Protein AF-A0A925AEP4-F1 (afdb_monomer_lite)

Structure (mmCIF, N/CA/C/O backbone):
data_AF-A0A925AEP4-F1
#
_entry.id   AF-A0A925AEP4-F1
#
loop_
_atom_site.group_PDB
_atom_site.id
_atom_site.type_symbol
_atom_site.label_atom_id
_atom_site.label_alt_id
_atom_site.label_comp_id
_atom_site.label_asym_id
_atom_site.label_entity_id
_atom_site.label_seq_id
_atom_site.pdbx_PDB_ins_code
_atom_site.Cartn_x
_atom_site.Cartn_y
_atom_site.Cartn_z
_atom_site.occupancy
_atom_site.B_iso_or_equiv
_atom_site.auth_seq_id
_atom_site.auth_comp_id
_atom_site.auth_asym_id
_atom_site.auth_atom_id
_atom_site.pdbx_PDB_model_num
ATOM 1 N N . MET A 1 1 ? 17.351 14.033 43.322 1.00 38.12 1 MET A N 1
ATOM 2 C CA . MET A 1 1 ? 16.034 13.829 42.672 1.00 38.12 1 MET A CA 1
ATOM 3 C C . MET A 1 1 ? 16.290 13.535 41.195 1.00 38.12 1 MET A C 1
ATOM 5 O O . MET A 1 1 ? 16.872 14.378 40.540 1.00 38.12 1 MET A O 1
ATOM 9 N N . SER A 1 2 ? 16.235 12.259 40.784 1.00 40.34 2 SER A N 1
ATOM 10 C CA . SER A 1 2 ? 15.109 11.625 40.045 1.00 40.34 2 SER A CA 1
ATOM 11 C C . SER A 1 2 ? 15.114 12.031 38.554 1.00 40.34 2 SER A C 1
ATOM 13 O O . SER A 1 2 ? 15.121 13.216 38.277 1.00 40.34 2 SER A O 1
ATOM 15 N N . SER A 1 3 ? 15.102 11.186 37.520 1.00 42.41 3 SER A N 1
ATOM 16 C CA . SER A 1 3 ? 14.969 9.736 37.379 1.00 42.41 3 SER A CA 1
ATOM 17 C C . SER A 1 3 ? 15.361 9.338 35.941 1.00 42.41 3 SER A C 1
ATOM 19 O O . SER A 1 3 ? 15.107 10.060 34.978 1.00 42.41 3 SER A O 1
ATOM 21 N N . ALA A 1 4 ? 15.976 8.163 35.847 1.00 46.09 4 ALA A N 1
ATOM 22 C CA . ALA A 1 4 ? 16.205 7.284 34.707 1.00 46.09 4 ALA A CA 1
ATOM 23 C C . ALA A 1 4 ? 15.282 7.414 33.469 1.00 46.09 4 ALA A C 1
ATOM 25 O O . ALA A 1 4 ? 14.070 7.221 33.544 1.00 46.09 4 ALA A O 1
ATOM 26 N N . ARG A 1 5 ? 15.890 7.506 32.277 1.00 44.75 5 ARG A N 1
ATOM 27 C CA . ARG A 1 5 ? 15.287 7.032 31.016 1.00 44.75 5 ARG A CA 1
ATOM 28 C C . ARG A 1 5 ? 15.916 5.697 30.619 1.00 44.75 5 ARG A C 1
ATOM 30 O O . ARG A 1 5 ? 16.916 5.632 29.914 1.00 44.75 5 ARG A O 1
ATOM 37 N N . ARG A 1 6 ? 15.313 4.612 31.113 1.00 46.25 6 ARG A N 1
ATOM 38 C CA . ARG A 1 6 ? 15.586 3.234 30.679 1.00 46.25 6 ARG A CA 1
ATOM 39 C C . ARG A 1 6 ? 15.159 3.082 29.218 1.00 46.25 6 ARG A C 1
ATOM 41 O O . ARG A 1 6 ? 13.968 3.116 28.914 1.00 46.25 6 ARG A O 1
ATOM 48 N N . HIS A 1 7 ? 16.121 2.855 28.328 1.00 42.06 7 HIS A N 1
ATOM 49 C CA . HIS A 1 7 ? 15.865 2.358 26.978 1.00 42.06 7 HIS A CA 1
ATOM 50 C C . HIS A 1 7 ? 15.255 0.950 27.055 1.00 42.06 7 HIS A C 1
ATOM 52 O O . HIS A 1 7 ? 15.950 -0.052 27.219 1.00 42.06 7 HIS A O 1
ATOM 58 N N . SER A 1 8 ? 13.928 0.874 26.959 1.00 39.44 8 SER A N 1
ATOM 59 C CA . SER A 1 8 ? 13.192 -0.380 26.817 1.00 39.44 8 SER A CA 1
ATOM 60 C C . SER A 1 8 ? 13.306 -0.850 25.365 1.00 39.44 8 SER A C 1
ATOM 62 O O . SER A 1 8 ? 12.552 -0.421 24.497 1.00 39.44 8 SER A O 1
ATOM 64 N N . ARG A 1 9 ? 14.279 -1.728 25.096 1.00 50.41 9 ARG A N 1
ATOM 65 C CA . ARG A 1 9 ? 14.339 -2.536 23.870 1.00 50.41 9 ARG A CA 1
ATOM 66 C C . ARG A 1 9 ? 13.156 -3.508 23.885 1.00 50.41 9 ARG A C 1
ATOM 68 O O . ARG A 1 9 ? 13.259 -4.605 24.432 1.00 50.41 9 ARG A O 1
ATOM 75 N N . ARG A 1 10 ? 12.005 -3.088 23.354 1.00 46.09 10 ARG A N 1
ATOM 76 C CA . ARG A 1 10 ? 10.838 -3.962 23.192 1.00 46.09 10 ARG A CA 1
ATOM 77 C C . ARG A 1 10 ? 10.998 -4.757 21.903 1.00 46.09 10 ARG A C 1
ATOM 79 O O . ARG A 1 10 ? 11.126 -4.199 20.820 1.00 46.09 10 ARG A O 1
ATOM 86 N N . ARG A 1 11 ? 11.064 -6.073 22.075 1.00 45.12 11 ARG A N 1
ATOM 87 C CA . ARG A 1 11 ? 11.191 -7.084 21.029 1.00 45.12 11 ARG A CA 1
ATOM 88 C C . ARG A 1 11 ? 9.978 -6.984 20.096 1.00 45.12 11 ARG A C 1
ATOM 90 O O . ARG A 1 11 ? 8.845 -7.089 20.552 1.00 45.12 11 ARG A O 1
ATOM 97 N N . ILE A 1 12 ? 10.242 -6.734 18.818 1.00 43.78 12 ILE A N 1
ATOM 98 C CA . ILE A 1 12 ? 9.263 -6.693 17.729 1.00 43.78 12 ILE A CA 1
ATOM 99 C C . ILE A 1 12 ? 8.829 -8.137 17.461 1.00 43.78 12 ILE A C 1
ATOM 101 O O . ILE A 1 12 ? 9.664 -8.974 17.124 1.00 43.78 12 ILE A O 1
ATOM 105 N N . ALA A 1 13 ? 7.546 -8.444 17.637 1.00 36.31 13 ALA A N 1
ATOM 106 C CA . ALA A 1 13 ? 6.978 -9.719 17.218 1.00 36.31 13 ALA A CA 1
ATOM 107 C C . ALA A 1 13 ? 6.442 -9.559 15.789 1.00 36.31 13 ALA A C 1
ATOM 109 O O . ALA A 1 13 ? 5.470 -8.845 15.558 1.00 36.31 13 ALA A O 1
ATOM 110 N N . ILE A 1 14 ? 7.120 -10.187 14.829 1.00 38.53 14 ILE A N 1
ATOM 111 C CA . ILE A 1 14 ? 6.710 -10.263 13.425 1.00 38.53 14 ILE A CA 1
ATOM 112 C C . ILE A 1 14 ? 5.768 -11.461 13.308 1.00 38.53 14 ILE A C 1
ATOM 114 O O . ILE A 1 14 ? 6.200 -12.597 13.482 1.00 38.53 14 ILE A O 1
ATOM 118 N N . VAL A 1 15 ? 4.489 -11.226 13.027 1.00 34.72 15 VAL A N 1
ATOM 119 C CA . VAL A 1 15 ? 3.548 -12.300 12.686 1.00 34.72 15 VAL A CA 1
ATOM 120 C C . VAL A 1 15 ? 3.400 -12.308 11.168 1.00 34.72 15 VAL A C 1
ATOM 122 O O . VAL A 1 15 ? 2.667 -11.503 10.602 1.00 34.72 15 VAL A O 1
ATOM 125 N N . ALA A 1 16 ? 4.151 -13.186 10.503 1.00 32.28 16 ALA A N 1
ATOM 126 C CA . ALA A 1 16 ? 4.017 -13.444 9.074 1.00 32.28 16 ALA A CA 1
ATOM 127 C C . ALA A 1 16 ? 3.004 -14.580 8.874 1.00 32.28 16 ALA A C 1
ATOM 129 O O . ALA A 1 16 ? 3.266 -15.719 9.255 1.00 32.28 16 ALA A O 1
ATOM 130 N N . VAL A 1 17 ? 1.842 -14.275 8.296 1.00 35.19 17 VAL A N 1
ATOM 131 C CA . VAL A 1 17 ? 0.866 -15.291 7.884 1.00 35.19 17 VAL A CA 1
ATOM 132 C C . VAL A 1 17 ? 1.109 -15.594 6.409 1.00 35.19 17 VAL A C 1
ATOM 134 O O . VAL A 1 17 ? 0.835 -14.766 5.543 1.00 35.19 17 VAL A O 1
ATOM 137 N N . LEU A 1 18 ? 1.674 -16.768 6.138 1.00 31.91 18 LEU A N 1
ATOM 138 C CA . LEU A 1 18 ? 1.908 -17.292 4.796 1.00 31.91 18 LEU A CA 1
ATOM 139 C C . LEU A 1 18 ? 0.671 -18.105 4.386 1.00 31.91 18 LEU A C 1
ATOM 141 O O . LEU A 1 18 ? 0.347 -19.090 5.045 1.00 31.91 18 LEU A O 1
ATOM 145 N N . VAL A 1 19 ? -0.035 -17.700 3.329 1.00 39.44 19 VAL A N 1
ATOM 146 C CA . VAL A 1 19 ? -1.166 -18.470 2.784 1.00 39.44 19 VAL A CA 1
ATOM 147 C C . VAL A 1 19 ? -0.759 -19.030 1.429 1.00 39.44 19 VAL A C 1
ATOM 149 O O . VAL A 1 19 ? -0.609 -18.295 0.456 1.00 39.44 19 VAL A O 1
ATOM 152 N N . THR A 1 20 ? -0.562 -20.344 1.380 1.00 44.22 20 THR A N 1
ATOM 153 C CA . THR A 1 20 ? -0.328 -21.104 0.153 1.00 44.22 20 THR A CA 1
ATOM 154 C C . THR A 1 20 ? -1.683 -21.506 -0.421 1.00 44.22 20 THR A C 1
ATOM 156 O O . THR A 1 20 ? -2.368 -22.348 0.154 1.00 44.22 20 THR A O 1
ATOM 159 N N . VAL A 1 21 ? -2.086 -20.919 -1.548 1.00 49.00 21 VAL A N 1
ATOM 160 C CA . VAL A 1 21 ? -3.230 -21.422 -2.321 1.00 49.00 21 VAL A CA 1
ATOM 161 C C . VAL A 1 21 ? -2.677 -22.244 -3.476 1.00 49.00 21 VAL A C 1
ATOM 163 O O . VAL A 1 21 ? -2.202 -21.706 -4.471 1.00 49.00 21 VAL A O 1
ATOM 166 N N . GLY A 1 22 ? -2.702 -23.563 -3.306 1.00 37.97 22 GLY A N 1
ATOM 167 C CA . GLY A 1 22 ? -2.602 -24.514 -4.403 1.00 37.97 22 GLY A CA 1
ATOM 168 C C . GLY A 1 22 ? -3.999 -24.914 -4.866 1.00 37.97 22 GLY A C 1
ATOM 169 O O . GLY A 1 22 ? -4.845 -25.198 -4.025 1.00 37.97 22 GLY A O 1
ATOM 170 N N . ALA A 1 23 ? -4.217 -24.924 -6.183 1.00 42.78 23 ALA A N 1
ATOM 171 C CA . ALA A 1 23 ? -5.075 -25.850 -6.935 1.00 42.78 23 ALA A CA 1
ATOM 172 C C . ALA A 1 23 ? -5.368 -25.267 -8.325 1.00 42.78 23 ALA A C 1
ATOM 174 O O . ALA A 1 23 ? -5.760 -24.109 -8.439 1.00 42.78 23 ALA A O 1
ATOM 175 N N . GLY A 1 24 ? -5.244 -26.085 -9.374 1.00 37.00 24 GLY A N 1
ATOM 176 C CA . GLY A 1 24 ? -5.823 -25.748 -10.676 1.00 37.00 24 GLY A CA 1
ATOM 177 C C . GLY A 1 24 ? -5.170 -26.418 -11.876 1.00 37.00 24 GLY A C 1
ATOM 178 O O . GLY A 1 24 ? -4.542 -25.752 -12.687 1.00 37.00 24 GLY A O 1
ATOM 179 N N . VAL A 1 25 ? -5.327 -27.736 -11.973 1.00 44.47 25 VAL A N 1
ATOM 180 C CA . VAL A 1 25 ? -4.988 -28.591 -13.121 1.00 44.47 25 VAL A CA 1
ATOM 181 C C . VAL A 1 25 ? -5.545 -28.010 -14.432 1.00 44.47 25 VAL A C 1
ATOM 183 O O . VAL A 1 25 ? -6.756 -27.863 -14.568 1.00 44.47 25 VAL A O 1
ATOM 186 N N . TYR A 1 26 ? -4.681 -27.729 -15.413 1.00 44.72 26 TYR A N 1
ATOM 187 C CA . TYR A 1 26 ? -5.089 -27.459 -16.797 1.00 44.72 26 TYR A CA 1
ATOM 188 C C . TYR A 1 26 ? -5.092 -28.777 -17.582 1.00 44.72 26 TYR A C 1
ATOM 190 O O . TYR A 1 26 ? -4.038 -29.358 -17.838 1.00 44.72 26 TYR A O 1
ATOM 198 N N . MET A 1 27 ? -6.281 -29.266 -17.942 1.00 45.16 27 MET A N 1
ATOM 199 C CA . MET A 1 27 ? -6.443 -30.386 -18.871 1.00 45.16 27 MET A CA 1
ATOM 200 C C . MET A 1 27 ? -6.146 -29.937 -20.306 1.00 45.16 27 MET A C 1
ATOM 202 O O . MET A 1 27 ? -6.678 -28.936 -20.783 1.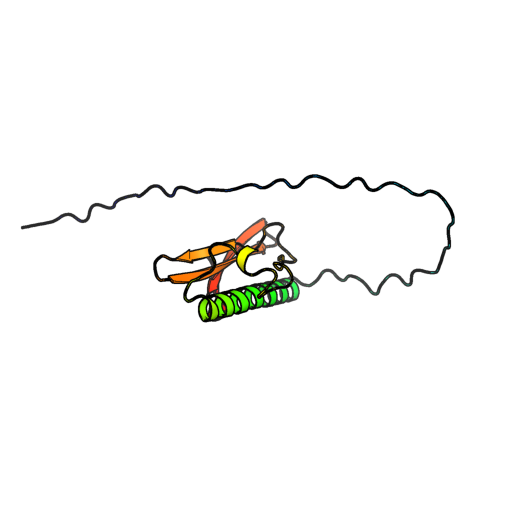00 45.16 27 MET A O 1
ATOM 206 N N . ALA A 1 28 ? -5.303 -30.708 -20.992 1.00 42.41 28 ALA A N 1
ATOM 207 C CA . ALA A 1 28 ? -4.997 -30.561 -22.405 1.00 42.41 28 ALA A CA 1
ATOM 208 C C . ALA A 1 28 ? -6.153 -31.096 -23.270 1.00 42.41 28 ALA A C 1
ATOM 210 O O . ALA A 1 28 ? -6.540 -32.255 -23.139 1.00 42.41 28 ALA A O 1
ATOM 211 N N . PHE A 1 29 ? -6.662 -30.269 -24.184 1.00 43.50 29 PHE A N 1
ATOM 212 C CA . PHE A 1 29 ? -7.483 -30.709 -25.313 1.00 43.50 29 PHE A CA 1
ATOM 213 C C . PHE A 1 29 ? -6.578 -30.869 -26.546 1.00 43.50 29 PHE A C 1
ATOM 215 O O . PHE A 1 29 ? -5.991 -29.878 -26.986 1.00 43.50 29 PHE A O 1
ATOM 222 N N . PRO A 1 30 ? -6.437 -32.075 -27.124 1.00 49.00 30 PRO A N 1
ATOM 223 C CA . PRO A 1 30 ? -5.752 -32.262 -28.390 1.00 49.00 30 PRO A CA 1
ATOM 224 C C . PRO A 1 30 ? -6.774 -32.211 -29.533 1.00 49.00 30 PRO A C 1
ATOM 226 O O . PRO A 1 30 ? -7.690 -33.028 -29.585 1.00 49.00 30 PRO A O 1
ATOM 229 N N . GLY A 1 31 ? -6.601 -31.290 -30.480 1.00 45.03 31 GLY A N 1
ATOM 230 C CA . GLY A 1 31 ? -7.251 -31.401 -31.788 1.00 45.03 31 GLY A CA 1
ATOM 231 C C . GLY A 1 31 ? -7.695 -30.081 -32.407 1.00 45.03 31 GLY A C 1
ATOM 232 O O . GLY A 1 31 ? -8.416 -29.314 -31.784 1.00 45.03 31 GLY A O 1
ATOM 233 N N . LEU A 1 32 ? -7.321 -29.918 -33.681 1.00 49.12 32 LEU A N 1
ATOM 234 C CA . LEU A 1 32 ? -7.679 -28.867 -34.645 1.00 49.12 32 LEU A CA 1
ATOM 235 C C . LEU A 1 32 ? -6.885 -27.560 -34.553 1.00 49.12 32 LEU A C 1
ATOM 237 O O . LEU A 1 32 ? -7.180 -26.636 -33.801 1.00 49.12 32 LEU A O 1
ATOM 241 N N . GLY A 1 33 ? -5.860 -27.504 -35.405 1.00 47.81 33 GLY A N 1
ATOM 242 C CA . GLY A 1 33 ? -5.079 -26.311 -35.666 1.00 47.81 33 GLY A CA 1
ATOM 243 C C . GLY A 1 33 ? -5.798 -25.307 -36.556 1.00 47.81 33 GLY A C 1
ATOM 244 O O . GLY A 1 33 ? -6.644 -25.667 -37.361 1.00 47.81 33 GLY A O 1
ATOM 245 N N . PHE A 1 34 ? -5.362 -24.057 -36.447 1.00 46.56 34 PHE A N 1
ATOM 246 C CA . PHE A 1 34 ? -5.379 -23.071 -37.518 1.00 46.56 34 PHE A CA 1
ATOM 247 C C . PHE A 1 34 ? -4.195 -22.128 -37.285 1.00 46.56 34 PHE A C 1
ATOM 249 O O . PHE A 1 34 ? -4.174 -21.348 -36.334 1.00 46.56 34 PHE A O 1
ATOM 256 N N . PHE A 1 35 ? -3.196 -22.215 -38.164 1.00 47.84 35 PHE A N 1
ATOM 257 C CA . PHE A 1 35 ? -2.181 -21.183 -38.355 1.00 47.84 35 PHE A CA 1
ATOM 258 C C . PHE A 1 35 ? -2.884 -19.933 -38.905 1.00 47.84 35 PHE A C 1
ATOM 260 O O . PHE A 1 35 ? -3.037 -19.771 -40.111 1.00 47.84 35 PHE A O 1
ATOM 267 N N . SER A 1 36 ? -3.356 -19.059 -38.020 1.00 48.25 36 SER A N 1
ATOM 268 C CA . SER A 1 36 ? -3.715 -17.688 -38.385 1.00 48.25 36 SER A CA 1
ATOM 269 C C . SER A 1 36 ? -2.555 -16.798 -37.983 1.00 48.25 36 SER A C 1
ATOM 271 O O . SER A 1 36 ? -2.173 -16.782 -36.815 1.00 48.25 36 SER A O 1
ATOM 273 N N . GLY A 1 37 ? -1.966 -16.117 -38.968 1.00 46.06 37 GLY A N 1
ATOM 274 C CA . GLY A 1 37 ? -0.773 -15.294 -38.816 1.00 46.06 37 GLY A CA 1
ATOM 275 C C . GLY A 1 37 ? -0.836 -14.425 -37.568 1.00 46.06 37 GLY A C 1
ATOM 276 O O . GLY A 1 37 ? -1.548 -13.420 -37.523 1.00 46.06 37 GLY A O 1
ATOM 277 N N . THR A 1 38 ? -0.054 -14.795 -36.559 1.00 48.16 38 THR A N 1
ATOM 278 C CA . THR A 1 38 ? 0.255 -13.880 -35.480 1.00 48.16 38 THR A CA 1
ATOM 279 C C . THR A 1 38 ? 1.123 -12.806 -36.113 1.00 48.16 38 THR A C 1
ATOM 281 O O . THR A 1 38 ? 2.327 -12.953 -36.308 1.00 48.16 38 THR A O 1
ATOM 284 N N . ARG A 1 39 ? 0.504 -11.669 -36.448 1.00 48.28 39 ARG A N 1
ATOM 285 C CA . ARG A 1 39 ? 1.211 -10.405 -36.262 1.00 48.28 39 ARG A CA 1
ATOM 286 C C . ARG A 1 39 ? 1.754 -10.514 -34.846 1.00 48.28 39 ARG A C 1
ATOM 288 O O . ARG A 1 39 ? 0.949 -10.543 -33.915 1.00 48.28 39 ARG A O 1
ATOM 295 N N . LEU A 1 40 ? 3.064 -10.712 -34.701 1.00 53.25 40 LEU A N 1
ATOM 296 C CA . LEU A 1 40 ? 3.711 -10.666 -33.398 1.00 53.25 40 LEU A CA 1
ATOM 297 C C . LEU A 1 40 ? 3.128 -9.426 -32.711 1.00 53.25 40 LEU A C 1
ATOM 299 O O . LEU A 1 40 ? 3.196 -8.348 -33.317 1.00 53.25 40 LEU A O 1
ATOM 303 N N . PRO A 1 41 ? 2.427 -9.566 -31.567 1.00 56.91 41 PRO A N 1
ATOM 304 C CA . PRO A 1 41 ? 1.836 -8.418 -30.907 1.00 56.91 41 PRO A CA 1
ATOM 305 C C . PRO A 1 41 ? 2.961 -7.411 -30.746 1.00 56.91 41 PRO A C 1
ATOM 307 O O . PRO A 1 41 ? 4.014 -7.771 -30.221 1.00 56.91 41 PRO A O 1
ATOM 310 N N . ARG A 1 42 ? 2.753 -6.218 -31.324 1.00 50.19 42 ARG A N 1
ATOM 311 C CA . ARG A 1 42 ? 3.674 -5.081 -31.318 1.00 50.19 42 ARG A CA 1
ATOM 312 C C . ARG A 1 42 ? 4.367 -5.064 -29.969 1.00 50.19 42 ARG A C 1
ATOM 314 O O . ARG A 1 42 ? 3.724 -4.725 -28.986 1.00 50.19 42 ARG A O 1
ATOM 321 N N . GLU A 1 43 ? 5.605 -5.544 -29.991 1.00 53.94 43 GLU A N 1
ATOM 322 C CA . GLU A 1 43 ? 6.537 -5.741 -28.890 1.00 53.94 43 GLU A CA 1
ATOM 323 C C . GLU A 1 43 ? 5.948 -5.413 -27.515 1.00 53.94 43 GLU A C 1
ATOM 325 O O . GLU A 1 43 ? 5.744 -4.241 -27.182 1.00 53.94 43 GLU A O 1
ATOM 330 N N . ALA A 1 44 ? 5.790 -6.431 -26.669 1.00 55.22 44 ALA A N 1
ATOM 331 C CA . ALA A 1 44 ? 5.893 -6.242 -25.230 1.00 55.22 44 ALA A CA 1
ATOM 332 C C . ALA A 1 44 ? 7.308 -5.713 -24.933 1.00 55.22 44 ALA A C 1
ATOM 334 O O . ALA A 1 44 ? 8.192 -6.455 -24.510 1.00 55.22 44 ALA A O 1
ATOM 335 N N . ARG A 1 45 ? 7.566 -4.439 -25.255 1.00 59.81 45 ARG A N 1
ATOM 336 C CA . ARG A 1 45 ? 8.818 -3.783 -24.910 1.00 59.81 45 ARG A CA 1
ATOM 337 C C . ARG A 1 45 ? 8.908 -3.878 -23.400 1.00 59.81 45 ARG A C 1
ATOM 339 O O . ARG A 1 45 ? 7.940 -3.479 -22.741 1.00 59.81 45 ARG A O 1
ATOM 346 N N . PRO A 1 46 ? 10.017 -4.392 -22.849 1.00 62.31 46 PRO A N 1
ATOM 347 C CA . PRO A 1 46 ? 10.210 -4.342 -21.414 1.00 62.31 46 PRO A CA 1
ATOM 348 C C . PRO A 1 46 ? 9.999 -2.889 -20.990 1.00 62.31 46 PRO A C 1
ATOM 350 O O . PRO A 1 46 ? 10.611 -1.976 -21.554 1.00 62.31 46 PRO A O 1
ATOM 353 N N . LEU A 1 47 ? 9.040 -2.664 -20.085 1.00 66.00 47 LEU A N 1
ATOM 354 C CA . LEU A 1 47 ? 8.780 -1.328 -19.565 1.00 66.00 47 LEU A CA 1
ATOM 355 C C . LEU A 1 47 ? 10.109 -0.786 -19.045 1.00 66.00 47 LEU A C 1
ATOM 357 O O . LEU A 1 47 ? 10.837 -1.498 -18.352 1.00 66.00 47 LEU A O 1
ATOM 361 N N . THR A 1 48 ? 10.442 0.452 -19.397 1.00 77.44 48 THR A N 1
ATOM 362 C CA . THR A 1 48 ? 11.630 1.086 -18.829 1.00 77.44 48 THR A CA 1
ATOM 363 C C . THR A 1 48 ? 11.483 1.126 -17.302 1.00 77.44 48 THR A C 1
ATOM 365 O O . THR A 1 48 ? 10.354 1.241 -16.809 1.00 77.44 48 THR A O 1
ATOM 368 N N . PRO A 1 49 ? 12.585 1.086 -16.531 1.00 75.12 49 PRO A N 1
ATOM 369 C CA . PRO A 1 49 ? 12.519 1.187 -15.070 1.00 75.12 49 PRO A CA 1
ATOM 370 C C . PRO A 1 49 ? 11.712 2.401 -14.580 1.00 75.12 49 PRO A C 1
ATOM 372 O O . PRO A 1 49 ? 11.044 2.341 -13.555 1.00 75.12 49 PRO A O 1
ATOM 375 N N . GLN A 1 50 ? 11.707 3.496 -15.345 1.00 78.25 50 GLN A N 1
ATOM 376 C CA . GLN A 1 50 ? 10.904 4.690 -15.065 1.00 78.25 50 GLN A CA 1
ATOM 377 C C . GLN A 1 50 ? 9.395 4.430 -15.168 1.00 78.25 50 GLN A C 1
ATOM 379 O O . GLN A 1 50 ? 8.673 4.703 -14.216 1.00 78.25 50 GLN A O 1
ATOM 384 N N . ARG A 1 51 ? 8.915 3.835 -16.268 1.00 78.50 51 ARG A N 1
ATOM 385 C CA . ARG A 1 51 ? 7.483 3.509 -16.415 1.00 78.50 51 ARG A CA 1
ATOM 386 C C . ARG A 1 51 ? 7.009 2.520 -15.363 1.00 78.50 51 ARG A C 1
ATOM 388 O O . ARG A 1 51 ? 5.928 2.645 -14.809 1.00 78.50 51 ARG A O 1
ATOM 395 N N . GLN A 1 52 ? 7.858 1.553 -15.053 1.00 75.75 52 GLN A N 1
ATOM 396 C CA . GLN A 1 52 ? 7.607 0.580 -14.004 1.00 75.75 52 GLN A CA 1
ATOM 397 C C . GLN A 1 52 ? 7.407 1.220 -12.616 1.00 75.75 52 GLN A C 1
ATOM 399 O O . GLN A 1 52 ? 6.540 0.788 -11.845 1.00 75.75 52 GLN A O 1
ATOM 404 N N . ARG A 1 53 ? 8.198 2.254 -12.297 1.00 77.19 53 ARG A N 1
ATOM 405 C CA . ARG A 1 53 ? 8.039 3.060 -11.077 1.00 77.19 53 ARG A CA 1
ATOM 406 C C . ARG A 1 53 ? 6.720 3.809 -11.083 1.00 77.19 53 ARG A C 1
ATOM 408 O O . ARG A 1 53 ? 5.975 3.700 -10.113 1.00 77.19 53 ARG A O 1
ATOM 415 N N . GLU A 1 54 ? 6.435 4.517 -12.173 1.00 82.69 54 GLU A N 1
ATOM 416 C CA . GLU A 1 54 ? 5.202 5.288 -12.349 1.00 82.69 54 GLU A CA 1
ATOM 417 C C . GLU A 1 54 ? 3.968 4.401 -12.162 1.00 82.69 54 GLU A C 1
ATOM 419 O O . GLU A 1 54 ? 3.097 4.718 -11.353 1.00 82.69 54 GLU A O 1
ATOM 424 N N . ASP A 1 55 ? 3.929 3.234 -12.807 1.00 83.62 55 ASP A N 1
ATOM 425 C CA . ASP A 1 55 ? 2.807 2.305 -12.672 1.00 83.62 55 ASP A CA 1
ATOM 426 C C . ASP A 1 55 ? 2.650 1.794 -11.235 1.00 83.62 55 ASP A C 1
ATOM 428 O O . ASP A 1 55 ? 1.535 1.689 -10.716 1.00 83.62 55 ASP A O 1
ATOM 432 N N . SER A 1 56 ? 3.761 1.484 -10.564 1.00 81.25 56 SER A N 1
ATOM 433 C CA . SER A 1 56 ? 3.735 1.037 -9.167 1.00 81.25 56 SER A CA 1
ATOM 434 C C . SER A 1 56 ? 3.222 2.136 -8.233 1.00 81.25 56 SER A C 1
ATOM 436 O O . SER A 1 56 ? 2.508 1.850 -7.272 1.00 81.25 56 SER A O 1
ATOM 438 N N . GLU A 1 57 ? 3.539 3.398 -8.521 1.00 82.94 57 GLU A N 1
ATOM 439 C CA . GLU A 1 57 ? 3.027 4.552 -7.780 1.00 82.94 57 GLU A CA 1
ATOM 440 C C . GLU A 1 57 ? 1.545 4.796 -8.032 1.00 82.94 57 GLU A C 1
ATOM 442 O O . GLU A 1 57 ? 0.797 5.008 -7.078 1.00 82.94 57 GLU A O 1
ATOM 447 N N . ILE A 1 58 ? 1.096 4.708 -9.284 1.00 87.56 58 ILE A N 1
ATOM 448 C CA . ILE A 1 58 ? -0.322 4.820 -9.643 1.00 87.56 58 ILE A CA 1
ATOM 449 C C . ILE A 1 58 ? -1.133 3.756 -8.896 1.00 87.56 58 ILE A C 1
ATOM 451 O O . ILE A 1 58 ? -2.152 4.063 -8.270 1.00 87.56 58 ILE A O 1
ATOM 455 N N . ARG A 1 59 ? -0.646 2.510 -8.886 1.00 88.69 59 ARG A N 1
ATOM 456 C CA . ARG A 1 59 ? -1.285 1.404 -8.163 1.00 88.69 59 ARG A CA 1
ATOM 457 C C . ARG A 1 59 ? -1.317 1.653 -6.658 1.00 88.69 59 ARG A C 1
ATOM 459 O O . ARG A 1 59 ? -2.388 1.553 -6.063 1.00 88.69 59 ARG A O 1
ATOM 466 N N . ALA A 1 60 ? -0.202 2.057 -6.048 1.00 86.94 60 ALA A N 1
ATOM 467 C CA . ALA A 1 60 ? -0.167 2.387 -4.622 1.00 86.94 60 ALA A CA 1
ATOM 468 C C . ALA A 1 60 ? -1.145 3.520 -4.252 1.00 86.94 60 ALA A C 1
ATOM 470 O O . ALA A 1 60 ? -1.862 3.418 -3.256 1.00 86.94 60 ALA A O 1
ATOM 471 N N . ARG A 1 61 ? -1.243 4.567 -5.084 1.00 88.50 61 ARG A N 1
ATOM 472 C CA . ARG A 1 61 ? -2.194 5.674 -4.888 1.00 88.50 61 ARG A CA 1
ATOM 473 C C . ARG A 1 61 ? -3.647 5.212 -4.955 1.00 88.50 61 ARG A C 1
ATOM 475 O O . ARG A 1 61 ? -4.454 5.670 -4.150 1.00 88.50 61 ARG A O 1
ATOM 482 N N . SER A 1 62 ? -3.981 4.283 -5.853 1.00 91.38 62 SER A N 1
ATOM 483 C CA . SER A 1 62 ? -5.336 3.715 -5.918 1.00 91.38 62 SER A CA 1
ATOM 484 C C . SER A 1 62 ? -5.718 2.978 -4.627 1.00 91.38 62 SER A C 1
ATOM 486 O O . SER A 1 62 ? -6.821 3.160 -4.111 1.00 91.38 62 SER A O 1
ATOM 488 N N . ILE A 1 63 ? -4.776 2.234 -4.035 1.00 90.88 63 ILE A N 1
ATOM 489 C CA . ILE A 1 63 ? -4.972 1.550 -2.750 1.00 90.88 63 ILE A CA 1
ATOM 490 C C . ILE A 1 63 ? -5.182 2.567 -1.619 1.00 90.88 63 ILE A C 1
ATOM 492 O O . ILE A 1 63 ? -6.105 2.419 -0.820 1.00 90.88 63 ILE A O 1
ATOM 496 N N . LEU A 1 64 ? -4.379 3.631 -1.566 1.00 90.38 64 LEU A N 1
ATOM 497 C CA . LEU A 1 64 ? -4.523 4.700 -0.568 1.00 90.38 64 LEU A CA 1
ATOM 498 C C . LEU A 1 64 ? -5.862 5.436 -0.685 1.00 90.38 64 LEU A C 1
ATOM 500 O O . LEU A 1 64 ? -6.506 5.712 0.329 1.00 90.38 64 LEU A O 1
ATOM 504 N N . ALA A 1 65 ? -6.317 5.704 -1.910 1.00 91.12 65 ALA A N 1
ATOM 505 C CA . ALA A 1 65 ? -7.632 6.287 -2.155 1.00 91.12 65 ALA A CA 1
ATOM 506 C C . ALA A 1 65 ? -8.755 5.379 -1.624 1.00 91.12 65 ALA A C 1
ATOM 508 O O . ALA A 1 65 ? -9.662 5.857 -0.939 1.00 91.12 65 ALA A O 1
ATOM 509 N N . ALA A 1 66 ? -8.657 4.067 -1.855 1.00 93.06 66 ALA A N 1
ATOM 510 C CA . ALA A 1 66 ? -9.600 3.089 -1.321 1.00 93.06 66 ALA A CA 1
ATOM 511 C C . ALA A 1 66 ? -9.572 3.021 0.217 1.00 93.06 66 ALA A C 1
ATOM 513 O O . ALA A 1 66 ? -10.627 2.978 0.847 1.00 93.06 66 ALA A O 1
ATOM 514 N N . ILE A 1 67 ? -8.391 3.096 0.842 1.00 91.31 67 ILE A N 1
ATOM 515 C CA . ILE A 1 67 ? -8.246 3.175 2.307 1.00 91.31 67 ILE A CA 1
ATOM 516 C C . ILE A 1 67 ? -8.931 4.427 2.861 1.00 91.31 67 ILE A C 1
ATOM 518 O O . ILE A 1 67 ? -9.653 4.347 3.859 1.00 91.31 67 ILE A O 1
ATOM 522 N N . ARG A 1 68 ? -8.739 5.583 2.215 1.00 91.00 68 ARG A N 1
ATOM 523 C CA . ARG A 1 68 ? -9.383 6.842 2.612 1.00 91.00 68 ARG A CA 1
ATOM 524 C C . ARG A 1 68 ? -10.905 6.739 2.494 1.00 91.00 68 ARG A C 1
ATOM 526 O O . ARG A 1 68 ? -11.611 7.122 3.423 1.00 91.00 68 ARG A O 1
ATOM 533 N N . ALA A 1 69 ? -11.410 6.159 1.406 1.00 92.75 69 ALA A N 1
ATOM 534 C CA . ALA A 1 69 ? -12.840 5.917 1.226 1.00 92.75 69 ALA A CA 1
ATOM 535 C C . ALA A 1 69 ? -13.410 4.963 2.295 1.00 92.75 69 ALA A C 1
ATOM 537 O O . ALA A 1 69 ? -14.457 5.250 2.877 1.00 92.75 69 ALA A O 1
ATOM 538 N N . TYR A 1 70 ? -12.690 3.884 2.619 1.00 93.56 70 TYR A N 1
ATOM 539 C CA . TYR A 1 70 ? -13.056 2.958 3.693 1.00 93.56 70 TYR A CA 1
ATOM 540 C C . TYR A 1 70 ? -13.134 3.672 5.046 1.00 93.56 70 TYR A C 1
ATOM 542 O O . TYR A 1 70 ? -14.133 3.549 5.759 1.00 93.56 70 TYR A O 1
ATOM 550 N N . LYS A 1 71 ? -12.116 4.473 5.384 1.00 91.50 71 LYS A N 1
ATOM 551 C CA . LYS A 1 71 ? -12.080 5.249 6.630 1.00 91.50 71 LYS A CA 1
ATOM 552 C C . LYS A 1 71 ? -13.254 6.217 6.724 1.00 91.50 71 LYS A C 1
ATOM 554 O O . LYS A 1 71 ? -13.901 6.269 7.764 1.00 91.50 71 LYS A O 1
ATOM 559 N N . ASN A 1 72 ? -13.557 6.933 5.644 1.00 92.56 72 ASN A N 1
ATOM 560 C CA . ASN A 1 72 ? -14.672 7.878 5.613 1.00 92.56 72 ASN A CA 1
ATOM 561 C C . ASN A 1 72 ? -16.025 7.179 5.799 1.00 92.56 72 ASN A C 1
ATOM 563 O O . ASN A 1 72 ? -16.904 7.724 6.459 1.00 92.56 72 ASN A O 1
ATOM 567 N N . ARG A 1 73 ? -16.191 5.964 5.260 1.00 94.62 73 ARG A N 1
ATOM 568 C CA . ARG A 1 73 ? -17.441 5.202 5.379 1.00 94.62 73 ARG A CA 1
ATOM 569 C C . ARG A 1 73 ? -17.622 4.538 6.744 1.00 94.62 73 ARG A C 1
ATOM 571 O O . ARG A 1 73 ? -18.738 4.485 7.248 1.00 94.62 73 ARG A O 1
ATOM 578 N N . HIS A 1 74 ? -16.552 3.993 7.319 1.00 93.38 74 HIS A N 1
ATOM 579 C CA . HIS A 1 74 ? -16.624 3.154 8.522 1.00 93.38 74 HIS A CA 1
ATOM 580 C C . HIS A 1 74 ? -16.103 3.834 9.795 1.00 93.38 74 HIS A C 1
ATOM 582 O O . HIS A 1 74 ? -16.170 3.239 10.868 1.00 93.38 74 HIS A O 1
ATOM 588 N N . GLY A 1 75 ? -15.531 5.036 9.689 1.00 92.44 75 GLY A N 1
ATOM 589 C CA . GLY A 1 75 ? -14.916 5.767 10.802 1.00 92.44 75 GLY A CA 1
ATOM 590 C C . GLY A 1 75 ? -13.597 5.168 11.309 1.00 92.44 75 GLY A C 1
ATOM 591 O O . GLY A 1 75 ? -13.017 5.681 12.262 1.00 92.44 75 GLY A O 1
ATOM 592 N N . LYS A 1 76 ? -13.101 4.091 10.690 1.00 90.94 76 LYS A N 1
ATOM 593 C CA . LYS A 1 76 ? -11.882 3.373 11.089 1.00 90.94 76 LYS A CA 1
ATOM 594 C C . LYS A 1 76 ? -11.084 2.914 9.877 1.00 90.94 76 LYS A C 1
ATOM 596 O O . LYS A 1 76 ? -11.652 2.681 8.814 1.00 90.94 76 LYS A O 1
ATOM 601 N N . LEU A 1 77 ? -9.773 2.760 10.044 1.00 90.50 77 LEU A N 1
ATOM 602 C CA . LEU A 1 77 ? -8.914 2.184 9.011 1.00 90.50 77 LEU A CA 1
ATOM 603 C C . LEU A 1 77 ? -9.231 0.693 8.790 1.00 90.50 77 LEU A C 1
ATOM 605 O O . LEU A 1 77 ? -9.668 0.014 9.727 1.00 90.50 77 LEU A O 1
ATOM 609 N N . PRO A 1 78 ? -9.026 0.169 7.569 1.00 89.81 78 PRO A N 1
ATOM 610 C CA . PRO A 1 78 ? -9.157 -1.258 7.315 1.00 89.81 78 PRO A CA 1
ATOM 611 C C . PRO A 1 78 ? -8.084 -2.027 8.092 1.00 89.81 78 PRO A C 1
ATOM 613 O O . PRO A 1 78 ? -6.968 -1.538 8.273 1.00 89.81 78 PRO A O 1
ATOM 616 N N . VAL A 1 79 ? -8.428 -3.236 8.543 1.00 87.25 79 VAL A N 1
ATOM 617 C CA . VAL A 1 79 ? -7.490 -4.139 9.239 1.00 87.25 79 VAL A CA 1
ATOM 618 C C . VAL A 1 79 ? -6.505 -4.759 8.245 1.00 87.25 79 VAL A C 1
ATOM 620 O O . VAL A 1 79 ? -5.345 -4.980 8.573 1.00 87.25 79 VAL A O 1
ATOM 623 N N . ALA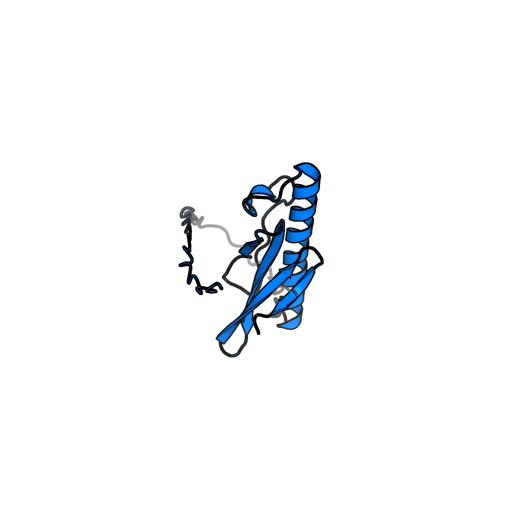 A 1 80 ? -6.958 -5.006 7.015 1.00 88.44 80 ALA A N 1
ATOM 624 C CA . ALA A 1 80 ? -6.157 -5.550 5.929 1.00 88.44 80 ALA A CA 1
ATOM 625 C C . ALA A 1 80 ? -6.612 -4.973 4.583 1.00 88.44 80 ALA A C 1
ATOM 627 O O . ALA A 1 80 ? -7.762 -4.556 4.437 1.00 88.44 80 ALA A O 1
ATOM 628 N N . LEU A 1 81 ? -5.737 -5.025 3.573 1.00 88.88 81 LEU A N 1
ATOM 629 C CA . LEU A 1 81 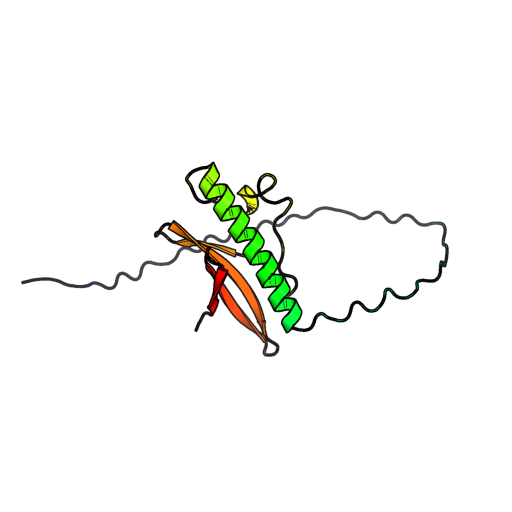? -6.079 -4.593 2.213 1.00 88.88 81 LEU A CA 1
ATOM 630 C C . LEU A 1 81 ? -7.272 -5.365 1.643 1.00 88.88 81 LEU A C 1
ATOM 632 O O . LEU A 1 81 ? -8.105 -4.769 0.974 1.00 88.88 81 LEU A O 1
ATOM 636 N N . ALA A 1 82 ? -7.418 -6.651 1.976 1.00 89.25 82 ALA A N 1
ATOM 637 C CA . ALA A 1 82 ? -8.547 -7.471 1.538 1.00 89.25 82 ALA A CA 1
ATOM 638 C C . ALA A 1 82 ? -9.918 -6.889 1.934 1.00 89.25 82 ALA A C 1
ATOM 640 O O . ALA A 1 82 ? -10.889 -7.096 1.218 1.00 89.25 82 ALA A O 1
ATOM 641 N N . SER A 1 83 ? -10.005 -6.107 3.018 1.00 90.56 83 SER A N 1
ATOM 642 C CA . SER A 1 83 ? -11.248 -5.435 3.430 1.00 90.56 83 SER A CA 1
ATOM 643 C C . SER A 1 83 ? -11.695 -4.325 2.471 1.00 90.56 83 SER A C 1
ATOM 645 O O . SER A 1 83 ? -12.817 -3.838 2.582 1.00 90.56 83 SER A O 1
ATOM 647 N N . LEU A 1 84 ? -10.827 -3.899 1.550 1.00 90.12 84 LEU A N 1
ATOM 648 C CA . LEU A 1 84 ? -11.153 -2.928 0.506 1.00 90.12 84 LEU A CA 1
ATOM 649 C C . LEU A 1 84 ? -11.908 -3.574 -0.660 1.00 90.12 84 LEU A C 1
ATOM 651 O O . LEU A 1 84 ? -12.593 -2.877 -1.402 1.00 90.12 84 LEU A O 1
ATOM 655 N N . VAL A 1 85 ? -11.800 -4.890 -0.825 1.00 92.31 85 VAL A N 1
ATOM 656 C CA . VAL A 1 85 ? -12.432 -5.642 -1.912 1.00 92.31 85 VAL A CA 1
ATOM 657 C C . VAL A 1 85 ? -13.717 -6.300 -1.398 1.00 92.31 85 VAL A C 1
ATOM 659 O O . VAL A 1 85 ? -13.748 -6.768 -0.260 1.00 92.31 85 VAL A O 1
ATOM 662 N N . PRO A 1 86 ? -14.796 -6.361 -2.200 1.00 93.62 86 PRO A N 1
ATOM 663 C CA . PRO A 1 86 ? -14.952 -5.779 -3.541 1.00 93.62 86 PRO A CA 1
ATOM 664 C C . PRO A 1 86 ? -15.458 -4.326 -3.529 1.00 93.62 86 PRO A C 1
ATOM 666 O O . PRO A 1 86 ? -15.686 -3.727 -4.574 1.00 93.62 86 PRO A O 1
ATOM 669 N N . GLN A 1 87 ? -15.719 -3.766 -2.346 1.00 92.88 87 GLN A N 1
ATOM 670 C CA . GLN A 1 87 ? -16.546 -2.567 -2.217 1.00 92.88 87 GLN A CA 1
ATOM 671 C C . GLN A 1 87 ? -15.845 -1.261 -2.627 1.00 92.88 87 GLN A C 1
ATOM 673 O O . GLN A 1 87 ? -16.509 -0.345 -3.105 1.00 92.88 87 GLN A O 1
ATOM 678 N N . PHE A 1 88 ? -14.534 -1.159 -2.417 1.00 91.62 88 PHE A N 1
ATOM 679 C CA . PHE A 1 88 ? -13.722 0.022 -2.734 1.00 91.62 88 PHE A CA 1
ATOM 680 C C . PHE A 1 88 ? -12.723 -0.240 -3.865 1.00 91.62 88 PHE A C 1
ATOM 682 O O . PHE A 1 88 ? -12.278 0.702 -4.515 1.00 91.62 88 PHE A O 1
ATOM 689 N N . LEU A 1 89 ? -12.379 -1.507 -4.104 1.00 91.44 89 LEU A N 1
ATOM 690 C CA . LEU A 1 89 ? -11.544 -1.965 -5.211 1.00 91.44 89 LEU A CA 1
ATOM 691 C C . LEU A 1 89 ? -12.107 -3.273 -5.783 1.00 91.44 89 LEU A C 1
ATOM 693 O O . LEU A 1 89 ? -12.571 -4.103 -5.001 1.00 91.44 89 LEU A O 1
ATOM 697 N N . PRO A 1 90 ? -12.019 -3.501 -7.106 1.00 90.69 90 PRO A N 1
ATOM 698 C CA . PRO A 1 90 ? -12.406 -4.779 -7.703 1.00 90.69 90 PRO A CA 1
ATOM 699 C C . PRO A 1 90 ? -11.455 -5.913 -7.294 1.00 90.69 90 PRO A C 1
ATOM 701 O O . PRO A 1 90 ? -11.889 -7.029 -7.031 1.00 90.69 90 PRO A O 1
ATOM 704 N N . GLU A 1 91 ? -10.162 -5.608 -7.194 1.00 91.19 91 GLU A N 1
ATOM 705 C CA . GLU A 1 91 ? -9.097 -6.503 -6.750 1.00 91.19 91 GLU A CA 1
ATOM 706 C C . GLU A 1 91 ? -7.953 -5.681 -6.139 1.00 91.19 91 GLU A C 1
ATOM 708 O O . GLU A 1 91 ? -7.886 -4.464 -6.333 1.00 91.19 91 GLU A O 1
ATOM 713 N N . ILE A 1 92 ? -7.046 -6.326 -5.399 1.00 88.44 92 ILE A N 1
ATOM 714 C CA . ILE A 1 92 ? -5.857 -5.649 -4.866 1.00 88.44 92 ILE A CA 1
ATOM 715 C C . ILE A 1 92 ? -4.791 -5.575 -5.964 1.00 88.44 92 ILE A C 1
ATOM 717 O O . ILE A 1 92 ? -4.307 -6.624 -6.393 1.00 88.44 92 ILE A O 1
ATOM 721 N N . PRO A 1 93 ? -4.375 -4.370 -6.398 1.00 87.75 93 PRO A N 1
ATOM 722 C CA . PRO A 1 93 ? -3.336 -4.229 -7.406 1.00 87.75 93 PRO A CA 1
ATOM 723 C C . PRO A 1 93 ? -2.029 -4.873 -6.944 1.00 87.75 93 PRO A C 1
ATOM 725 O O . PRO A 1 93 ? -1.588 -4.648 -5.819 1.00 87.75 93 PRO A O 1
ATOM 728 N N . SER A 1 94 ? -1.364 -5.612 -7.827 1.00 83.31 94 SER A N 1
ATOM 729 C CA . SER A 1 94 ? 0.010 -6.078 -7.622 1.00 83.31 94 SER A CA 1
ATOM 730 C C . SER A 1 94 ? 1.020 -5.117 -8.267 1.00 83.31 94 SER A C 1
ATOM 732 O O . SER A 1 94 ? 0.709 -4.502 -9.297 1.00 83.31 94 SER A O 1
ATOM 734 N N . PRO A 1 95 ? 2.222 -4.945 -7.685 1.00 77.50 95 PRO A N 1
ATOM 735 C CA . PRO A 1 95 ? 3.304 -4.221 -8.342 1.00 77.50 95 PRO A CA 1
ATOM 736 C C . PRO A 1 95 ? 3.792 -4.998 -9.572 1.00 77.50 95 PRO A C 1
ATOM 738 O O . PRO A 1 95 ? 3.907 -6.218 -9.540 1.00 77.50 95 PRO A O 1
ATOM 741 N N . LEU A 1 96 ? 4.092 -4.289 -10.663 1.00 71.62 96 LEU A N 1
ATOM 742 C CA . LEU A 1 96 ? 4.545 -4.907 -11.921 1.00 71.62 96 LEU A CA 1
ATOM 743 C C . LEU A 1 96 ? 5.981 -5.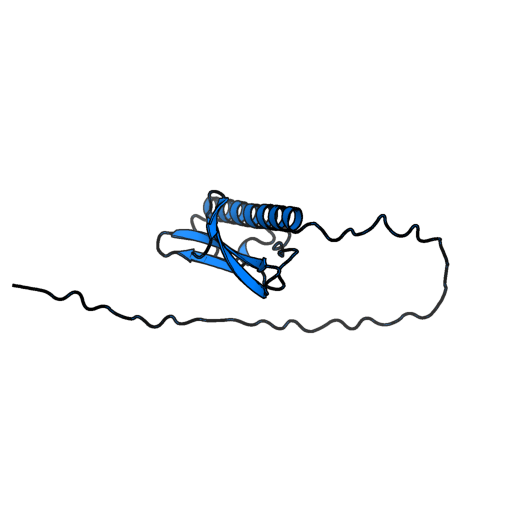440 -11.846 1.00 71.62 96 LEU A C 1
ATOM 745 O O . LEU A 1 96 ? 6.348 -6.334 -12.600 1.00 71.62 96 LEU A O 1
ATOM 749 N N . THR A 1 97 ? 6.799 -4.867 -10.967 1.00 67.06 97 THR A N 1
ATOM 750 C CA . THR A 1 97 ? 8.245 -5.121 -10.897 1.00 67.06 97 THR A CA 1
ATOM 751 C C . THR A 1 97 ? 8.690 -5.954 -9.725 1.00 67.06 97 THR A C 1
ATOM 753 O O . THR A 1 97 ? 9.827 -6.420 -9.699 1.00 67.06 97 THR A O 1
ATOM 756 N N . SER A 1 98 ? 7.826 -6.095 -8.732 1.00 70.44 98 SER A N 1
ATOM 757 C CA . SER A 1 98 ? 8.162 -6.779 -7.504 1.00 70.44 98 SER A CA 1
ATOM 758 C C . SER A 1 98 ? 7.387 -8.076 -7.437 1.00 70.44 98 SER A C 1
ATOM 760 O O . SER A 1 98 ? 6.176 -8.111 -7.639 1.00 70.44 98 SER A O 1
ATOM 762 N N . THR A 1 99 ? 8.092 -9.145 -7.094 1.00 71.62 99 THR A N 1
ATOM 763 C CA . THR A 1 99 ? 7.472 -10.406 -6.684 1.00 71.62 99 THR A CA 1
ATOM 764 C C . THR A 1 99 ? 6.802 -10.286 -5.314 1.00 71.62 99 THR A C 1
ATOM 766 O O . THR A 1 99 ? 6.013 -11.150 -4.940 1.00 71.62 99 THR A O 1
ATOM 769 N N . MET A 1 100 ? 7.086 -9.216 -4.562 1.00 77.25 100 MET A N 1
ATOM 770 C CA . MET A 1 100 ? 6.469 -8.948 -3.268 1.00 77.25 100 MET A CA 1
ATOM 771 C C . MET A 1 100 ? 5.217 -8.078 -3.436 1.00 77.25 100 MET A C 1
ATOM 773 O O . MET A 1 100 ? 5.307 -7.011 -4.048 1.00 77.25 100 MET A O 1
ATOM 777 N N . PRO A 1 101 ? 4.069 -8.473 -2.856 1.00 82.31 101 PRO A N 1
ATOM 778 C CA . PRO A 1 101 ? 2.864 -7.652 -2.872 1.00 82.31 101 PRO A CA 1
ATOM 779 C C . PRO A 1 101 ? 3.070 -6.349 -2.088 1.00 82.31 101 PRO A C 1
ATOM 781 O O . PRO A 1 101 ? 3.954 -6.253 -1.230 1.00 82.31 101 PRO A O 1
ATOM 784 N N . PHE A 1 102 ? 2.217 -5.353 -2.346 1.00 86.12 102 PHE A N 1
ATOM 785 C CA . PHE A 1 102 ? 2.168 -4.158 -1.506 1.00 86.12 102 PHE A CA 1
ATOM 786 C C . PHE A 1 102 ? 1.861 -4.549 -0.061 1.00 86.12 102 PHE A C 1
ATOM 788 O O . PHE A 1 102 ? 0.941 -5.323 0.213 1.00 86.12 102 PHE A O 1
ATOM 795 N N . GLN A 1 103 ? 2.629 -3.989 0.865 1.00 85.50 103 GLN A N 1
ATOM 796 C CA . GLN A 1 103 ? 2.398 -4.155 2.290 1.00 85.50 103 GLN A CA 1
ATOM 797 C C . GLN A 1 103 ? 1.639 -2.944 2.823 1.00 85.50 103 GLN A C 1
ATOM 799 O O . GLN A 1 103 ? 1.831 -1.818 2.374 1.00 85.50 103 GLN A O 1
ATOM 804 N N . TYR A 1 104 ? 0.760 -3.187 3.785 1.00 87.44 104 TYR A N 1
ATOM 805 C CA . TYR A 1 104 ? -0.046 -2.157 4.420 1.00 87.44 104 TYR A CA 1
ATOM 806 C C . TYR A 1 104 ? 0.325 -2.076 5.890 1.00 87.44 104 TYR A C 1
ATOM 808 O O . TYR A 1 104 ? 0.289 -3.082 6.598 1.00 87.44 104 TYR A O 1
ATOM 816 N N . VAL A 1 105 ? 0.699 -0.879 6.329 1.00 87.06 105 VAL A N 1
ATOM 817 C CA . VAL A 1 105 ? 1.123 -0.617 7.702 1.00 87.06 105 VAL A CA 1
ATOM 818 C C . VAL A 1 105 ? 0.255 0.487 8.272 1.00 87.06 105 VAL A C 1
ATOM 820 O O . VAL A 1 105 ? 0.055 1.520 7.639 1.00 87.06 105 VAL A O 1
ATOM 823 N N . VAL A 1 106 ? -0.254 0.266 9.479 1.00 86.12 106 VAL A N 1
ATOM 824 C CA . VAL A 1 106 ? -0.971 1.280 10.249 1.00 86.12 106 VAL A CA 1
ATOM 825 C C . VAL A 1 106 ? -0.124 1.624 11.455 1.00 86.12 106 VAL A C 1
ATOM 827 O O . VAL A 1 106 ? 0.194 0.753 12.265 1.00 86.12 106 VAL A O 1
ATOM 830 N N . ASN A 1 107 ? 0.245 2.892 11.563 1.00 84.00 107 ASN A N 1
ATOM 831 C CA . ASN A 1 107 ? 0.961 3.396 12.715 1.00 84.00 107 ASN A CA 1
ATOM 832 C C . ASN A 1 107 ? -0.013 3.640 13.887 1.00 84.00 107 ASN A C 1
ATOM 834 O O . ASN A 1 107 ? -1.208 3.874 13.678 1.00 84.00 107 ASN A O 1
ATOM 838 N N . PRO A 1 108 ? 0.477 3.619 15.141 1.00 76.56 108 PRO A N 1
ATOM 839 C CA . PRO A 1 108 ? -0.348 3.879 16.326 1.00 76.56 108 PRO A CA 1
ATOM 840 C C . PRO A 1 108 ? -0.968 5.283 16.366 1.00 76.56 108 PRO A C 1
ATOM 842 O O . PRO A 1 108 ? -1.948 5.503 17.069 1.00 76.56 108 PRO A O 1
ATOM 845 N N . ASP A 1 109 ? -0.396 6.226 15.619 1.00 82.31 109 ASP A N 1
ATOM 846 C CA . ASP A 1 109 ? -0.908 7.586 15.418 1.00 82.31 109 ASP A CA 1
ATOM 847 C C . ASP A 1 109 ? -2.147 7.639 14.495 1.00 82.31 109 ASP A C 1
ATOM 849 O O . ASP A 1 109 ? -2.733 8.703 14.299 1.00 82.31 109 ASP A O 1
ATOM 853 N N . GLY A 1 110 ? -2.568 6.500 13.931 1.00 78.12 110 GLY A N 1
ATOM 854 C CA . GLY A 1 110 ? -3.694 6.405 13.008 1.00 78.12 110 GLY A CA 1
ATOM 855 C C . GLY A 1 110 ? -3.356 6.796 11.5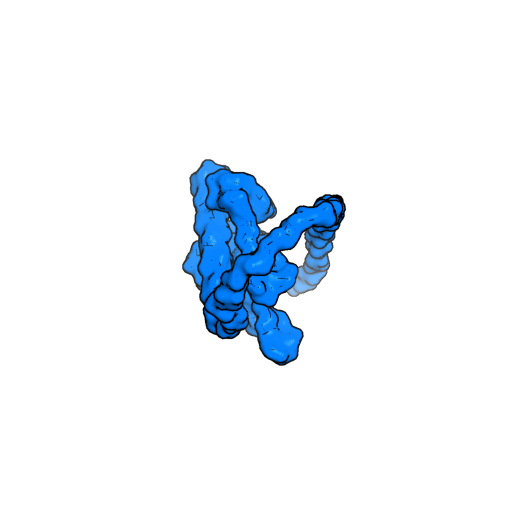67 1.00 78.12 110 GLY A C 1
ATOM 856 O O . GLY A 1 110 ? -4.276 6.950 10.753 1.00 78.12 110 GLY A O 1
ATOM 857 N N . GLN A 1 111 ? -2.072 6.952 11.233 1.00 82.12 111 GLN A N 1
ATOM 858 C CA . GLN A 1 111 ? -1.601 7.078 9.858 1.00 82.12 111 GLN A CA 1
ATOM 859 C C . GLN A 1 111 ? -1.464 5.699 9.214 1.00 82.12 111 GLN A C 1
ATOM 861 O O . GLN A 1 111 ? -1.125 4.715 9.871 1.00 82.12 111 GLN A O 1
ATOM 866 N N . SER A 1 112 ? -1.726 5.617 7.911 1.00 83.81 112 SER A N 1
ATOM 867 C CA . SER A 1 112 ? -1.529 4.385 7.152 1.00 83.81 112 SER A CA 1
ATOM 868 C C . SER A 1 112 ? -0.563 4.592 6.003 1.00 83.81 112 SER A C 1
ATOM 870 O O . SER A 1 112 ? -0.682 5.576 5.271 1.00 83.81 112 SER A O 1
ATOM 872 N N . PHE A 1 113 ? 0.301 3.612 5.793 1.00 84.88 113 PHE A N 1
ATOM 873 C CA . PHE A 1 113 ? 1.307 3.612 4.750 1.00 84.88 113 PHE A CA 1
ATOM 874 C C . PHE A 1 113 ? 1.129 2.401 3.847 1.00 84.88 113 PHE A C 1
ATOM 876 O O . PHE A 1 113 ? 0.846 1.291 4.311 1.00 84.88 113 PHE A O 1
ATOM 883 N N . ILE A 1 114 ? 1.345 2.621 2.555 1.00 86.44 114 ILE A N 1
ATOM 884 C CA . ILE A 1 114 ? 1.594 1.545 1.607 1.00 86.44 114 ILE A CA 1
ATOM 885 C C . ILE A 1 114 ? 3.093 1.419 1.425 1.00 86.44 114 ILE A C 1
ATOM 887 O O . ILE A 1 114 ? 3.773 2.356 1.014 1.00 86.44 114 ILE A O 1
ATOM 891 N N . VAL A 1 115 ? 3.596 0.237 1.743 1.00 81.00 115 VAL A N 1
ATOM 892 C CA . VAL A 1 115 ? 4.989 -0.125 1.574 1.00 81.00 115 VAL A CA 1
ATOM 893 C C . VAL A 1 115 ? 5.131 -0.855 0.249 1.00 81.00 115 VAL A C 1
ATOM 895 O O . VAL A 1 115 ? 4.515 -1.904 0.027 1.00 81.00 115 VAL A O 1
ATOM 898 N N . LYS A 1 116 ? 5.948 -0.288 -0.637 1.00 83.06 116 LYS A N 1
ATOM 899 C CA . LYS A 1 116 ? 6.350 -0.918 -1.896 1.00 83.06 116 LYS A CA 1
ATOM 900 C C . LYS A 1 116 ? 7.817 -1.324 -1.833 1.00 83.06 116 LYS A C 1
ATOM 902 O O . LYS A 1 116 ? 8.633 -0.679 -1.175 1.00 83.06 116 LYS A O 1
ATOM 907 N N . TRP A 1 117 ? 8.126 -2.387 -2.557 1.00 73.44 117 TRP A N 1
ATOM 908 C CA . TRP A 1 117 ? 9.482 -2.874 -2.761 1.00 73.44 117 TRP A CA 1
ATOM 909 C C . TRP A 1 117 ? 9.865 -2.610 -4.205 1.00 73.44 117 TRP A C 1
ATOM 911 O O . TRP A 1 117 ? 9.092 -2.920 -5.110 1.00 73.44 117 TRP A O 1
ATOM 921 N N . GLU A 1 118 ? 11.041 -2.037 -4.417 1.00 73.81 118 GLU A N 1
ATOM 922 C CA . GLU A 1 118 ? 11.557 -1.780 -5.753 1.00 73.81 118 GLU A CA 1
ATOM 923 C C . GLU A 1 118 ? 12.909 -2.464 -5.936 1.00 73.81 118 GLU A C 1
ATOM 925 O O . GLU A 1 118 ? 13.810 -2.289 -5.116 1.00 73.81 118 GLU A O 1
ATOM 930 N N . ALA A 1 119 ? 13.040 -3.259 -6.998 1.00 67.62 119 ALA A N 1
ATOM 931 C CA . ALA A 1 119 ? 14.283 -3.934 -7.336 1.00 67.62 119 ALA A CA 1
ATOM 932 C C . ALA A 1 119 ? 15.203 -2.982 -8.110 1.00 67.62 119 ALA A C 1
ATOM 934 O O . ALA A 1 119 ? 14.835 -2.493 -9.180 1.00 67.62 119 ALA A O 1
ATOM 935 N N . TYR A 1 120 ? 16.407 -2.743 -7.590 1.00 67.69 120 TYR A N 1
ATOM 936 C CA . TYR A 1 120 ? 17.445 -2.024 -8.321 1.00 67.69 120 TYR A CA 1
ATOM 937 C C . TYR A 1 120 ? 18.364 -2.982 -9.096 1.00 67.69 120 TYR A C 1
ATOM 939 O O . TYR A 1 120 ? 18.553 -4.130 -8.684 1.00 67.69 120 TYR A O 1
ATOM 947 N N . PRO A 1 121 ? 18.995 -2.516 -10.195 1.00 63.47 121 PRO A N 1
ATOM 948 C CA . PRO A 1 121 ? 19.880 -3.336 -11.032 1.00 63.47 121 PRO A CA 1
ATOM 949 C C . PRO A 1 121 ? 21.062 -3.965 -10.279 1.00 63.47 121 PRO A C 1
ATOM 951 O O . PRO A 1 121 ? 21.594 -4.985 -10.700 1.00 63.47 121 PRO A O 1
ATOM 954 N N . ASN A 1 122 ? 21.471 -3.376 -9.154 1.00 67.56 122 ASN A N 1
ATOM 955 C CA . ASN A 1 122 ? 22.546 -3.866 -8.290 1.00 67.56 122 ASN A CA 1
ATOM 956 C C . ASN A 1 122 ? 22.067 -4.869 -7.219 1.00 67.56 122 ASN A C 1
ATOM 958 O O . ASN A 1 122 ? 22.781 -5.108 -6.249 1.00 67.56 122 ASN A O 1
ATOM 962 N N . SER A 1 123 ? 20.877 -5.457 -7.379 1.00 56.72 123 SER A N 1
ATOM 963 C CA . SER A 1 123 ? 20.286 -6.449 -6.464 1.00 56.72 123 SER A CA 1
ATOM 964 C C . SER A 1 123 ? 19.942 -5.937 -5.058 1.00 56.72 123 SER A C 1
ATOM 966 O O . SER A 1 123 ? 19.661 -6.736 -4.165 1.00 56.72 123 SER A O 1
ATOM 968 N N . MET A 1 124 ? 19.906 -4.619 -4.842 1.00 67.19 124 MET A N 1
ATOM 969 C CA . MET A 1 124 ? 19.347 -4.043 -3.619 1.00 67.19 124 MET A CA 1
ATOM 970 C C . MET A 1 124 ? 17.853 -3.772 -3.811 1.00 67.19 124 MET A C 1
ATOM 972 O O . MET A 1 124 ? 17.448 -3.040 -4.713 1.00 67.19 124 MET A O 1
ATOM 976 N N . TYR A 1 125 ? 17.020 -4.368 -2.960 1.00 69.25 125 TYR A N 1
ATOM 977 C CA . TYR A 1 125 ? 15.624 -3.961 -2.847 1.00 69.25 125 TYR A CA 1
ATOM 978 C C . TYR A 1 125 ? 15.556 -2.703 -1.992 1.00 69.25 125 TYR A C 1
ATOM 980 O O . TYR A 1 125 ? 15.992 -2.721 -0.841 1.00 69.25 125 TYR A O 1
ATOM 988 N N . GLN A 1 126 ? 14.987 -1.629 -2.530 1.00 74.50 126 GLN A N 1
ATOM 989 C CA . GLN A 1 126 ? 14.689 -0.445 -1.736 1.00 74.50 126 GLN A CA 1
ATOM 990 C C . GLN A 1 126 ? 13.235 -0.488 -1.282 1.00 74.50 126 GLN A C 1
ATOM 992 O O . GLN A 1 126 ? 12.321 -0.773 -2.065 1.00 74.50 126 GLN A O 1
ATOM 997 N N . ARG A 1 127 ? 13.033 -0.210 0.005 1.00 80.88 127 ARG A N 1
ATOM 998 C CA . ARG A 1 127 ? 11.711 -0.058 0.592 1.00 80.88 127 ARG A CA 1
ATOM 999 C C . ARG A 1 127 ? 11.289 1.402 0.506 1.00 80.88 127 ARG A C 1
ATOM 1001 O O . ARG A 1 127 ? 12.039 2.300 0.883 1.00 80.88 127 ARG A O 1
ATOM 1008 N N . PHE A 1 128 ? 10.063 1.607 0.051 1.00 82.81 128 PHE A N 1
ATOM 1009 C CA . PHE A 1 128 ? 9.435 2.915 -0.012 1.00 82.81 128 PHE A CA 1
ATOM 1010 C C . PHE A 1 128 ? 8.125 2.901 0.754 1.00 82.81 128 PHE A C 1
ATOM 1012 O O . PHE A 1 128 ? 7.301 2.003 0.570 1.00 82.81 128 PHE A O 1
ATOM 1019 N N . TRP A 1 129 ? 7.931 3.922 1.574 1.00 83.81 129 TRP A N 1
ATOM 1020 C CA . TRP A 1 129 ? 6.718 4.170 2.332 1.00 83.81 129 TRP A CA 1
ATOM 1021 C C . TRP A 1 129 ? 5.939 5.275 1.634 1.00 83.81 129 TRP A C 1
ATOM 1023 O O . TRP A 1 129 ? 6.480 6.346 1.383 1.00 83.81 129 TRP A O 1
ATOM 1033 N N . ILE A 1 130 ? 4.674 5.030 1.314 1.00 84.75 130 ILE A N 1
ATOM 1034 C CA . ILE A 1 130 ? 3.799 6.026 0.699 1.00 84.75 130 ILE A CA 1
ATOM 1035 C C . ILE A 1 130 ? 2.679 6.330 1.687 1.00 84.75 130 ILE A C 1
ATOM 1037 O O . ILE A 1 130 ? 1.940 5.421 2.073 1.00 84.75 130 ILE A O 1
ATOM 1041 N N . ASP A 1 131 ? 2.580 7.586 2.119 1.00 86.44 131 ASP A N 1
ATOM 1042 C CA . ASP A 1 131 ? 1.529 8.032 3.039 1.00 86.44 131 ASP A CA 1
ATOM 1043 C C . ASP A 1 131 ? 0.186 8.278 2.333 1.00 86.44 131 ASP A C 1
ATOM 1045 O O . ASP A 1 131 ? 0.070 8.192 1.111 1.00 86.44 131 ASP A O 1
ATOM 1049 N N . GLN A 1 132 ? -0.855 8.599 3.107 1.00 78.88 132 GLN A N 1
ATOM 1050 C CA . GLN A 1 132 ? -2.198 8.890 2.583 1.00 78.88 132 GLN A CA 1
ATOM 1051 C C . GLN A 1 132 ? -2.266 10.115 1.664 1.00 78.88 132 GLN A C 1
ATOM 1053 O O . GLN A 1 132 ? -3.236 10.243 0.914 1.00 78.88 132 GLN A O 1
ATOM 1058 N N . ASP A 1 133 ? -1.265 10.990 1.710 1.00 78.88 133 ASP A N 1
ATOM 1059 C CA . ASP A 1 133 ? -1.158 12.169 0.854 1.00 78.88 133 ASP A CA 1
ATOM 1060 C C . ASP A 1 133 ? -0.328 11.882 -0.407 1.00 78.88 133 ASP A C 1
ATOM 1062 O O . ASP A 1 133 ? -0.167 12.742 -1.273 1.00 78.88 133 ASP A O 1
ATOM 1066 N N . GLY A 1 134 ? 0.144 10.641 -0.561 1.00 76.81 134 GLY A N 1
ATOM 1067 C CA . GLY A 1 134 ? 0.911 10.179 -1.709 1.00 76.81 134 GLY A CA 1
ATOM 1068 C C . GLY A 1 134 ? 2.381 10.583 -1.659 1.00 76.81 134 GLY A C 1
ATOM 1069 O O . GLY A 1 134 ?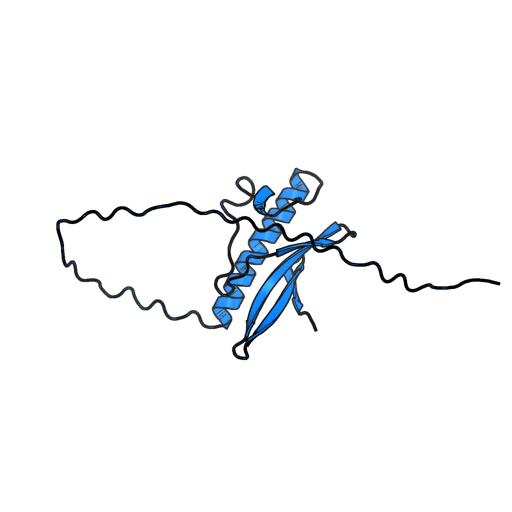 3.083 10.424 -2.663 1.00 76.81 134 GLY A O 1
ATOM 1070 N N . LYS A 1 135 ? 2.862 11.097 -0.523 1.00 82.75 135 LYS A N 1
ATOM 1071 C CA . LYS A 1 135 ? 4.269 11.435 -0.338 1.00 82.75 135 LYS A CA 1
ATOM 1072 C C . LYS A 1 135 ? 5.066 10.162 -0.085 1.00 82.75 135 LYS A C 1
ATOM 1074 O O . LYS A 1 135 ? 4.669 9.295 0.693 1.00 82.75 135 LYS A O 1
ATOM 1079 N N . ASN A 1 136 ? 6.182 10.056 -0.796 1.00 81.94 136 ASN A N 1
ATOM 1080 C CA . ASN A 1 136 ? 7.050 8.891 -0.796 1.00 81.94 136 ASN A CA 1
ATOM 1081 C C . ASN A 1 136 ? 8.264 9.138 0.115 1.00 81.94 136 ASN A C 1
ATOM 1083 O O . ASN A 1 136 ? 8.931 10.167 -0.004 1.00 81.94 136 ASN A O 1
ATOM 1087 N N . TYR A 1 137 ? 8.549 8.190 1.001 1.00 79.25 137 TYR A N 1
ATOM 1088 C CA . TYR A 1 137 ? 9.702 8.181 1.892 1.00 79.25 137 TYR A CA 1
ATOM 1089 C C . TYR A 1 137 ? 10.526 6.929 1.586 1.00 79.25 137 TYR A C 1
ATOM 1091 O O . TYR A 1 137 ? 10.036 5.806 1.716 1.00 79.25 137 TYR A O 1
ATOM 1099 N N . ALA A 1 138 ? 11.772 7.112 1.160 1.00 77.19 138 ALA A N 1
ATOM 1100 C CA . ALA A 1 138 ? 12.723 6.013 1.046 1.00 77.19 138 ALA A CA 1
ATOM 1101 C C . ALA A 1 138 ? 13.289 5.681 2.436 1.00 77.19 138 ALA A C 1
ATOM 1103 O O . ALA A 1 138 ? 13.555 6.605 3.207 1.00 77.19 138 ALA A O 1
ATOM 1104 N N . ASP A 1 139 ? 13.491 4.393 2.743 1.00 64.06 139 ASP A N 1
ATOM 1105 C CA . ASP A 1 139 ? 14.410 4.011 3.829 1.00 64.06 139 ASP A CA 1
ATOM 1106 C C . ASP A 1 139 ? 15.798 4.579 3.451 1.00 64.06 139 ASP A C 1
ATOM 1108 O O . ASP A 1 139 ? 16.369 4.176 2.430 1.00 64.06 139 ASP A O 1
ATOM 1112 N N . LEU A 1 140 ? 16.263 5.584 4.209 1.00 47.66 140 LEU A N 1
ATOM 1113 C CA . LEU A 1 140 ? 17.618 6.153 4.142 1.00 47.66 140 LEU A CA 1
ATOM 1114 C C . LEU A 1 140 ? 18.606 5.254 4.888 1.00 47.66 140 LEU A C 1
ATOM 1116 O O . LEU A 1 140 ? 18.257 4.808 6.006 1.00 47.66 140 LEU A O 1
#

Secondary structure (DSSP, 8-state):
---------PPP--------------PPPP-----------S--PPPPHHHHHHHHHHHHHHHHHHHHHHHHHHSS--SSGGGGTTTT-SSPPPPSS-SSPPEEEE-TTS-EEEEEEEE-TTSPEEEEEE-TT--EEE--

Sequence (140 aa):
MSSARRHSRRRIAIVAVLVTVGAGVYMAFPGLGFFSGTRLPREARPLTPQRQREDSEIRARSILAAIRAYKNRHGKLPVALASLVPQFLPEIPSPLTSTMPFQYVVNPDGQSFIVKWEAYPNSMYQRFWIDQDGKNYADL

pLDDT: mean 70.15, std 19.47, range [31.91, 94.62]

Radius of gyration: 21.5 Å; chains: 1; bounding box: 40×46×82 Å

Foldseek 3Di:
DDDDDDPPPDDDDDDDDDDDDDDDDDDDDDDDDDPDDPPPPPDPPPPDLVVLVVVQLVLQLLLLVLQVVVCVVPVAGDPDSCVSPPPSPVDRDARPADPDGWDWDADPVRWIWTWDWHADPVRDIWIWTQTSVRDIDTPD